Protein AF-0000000075216973 (afdb_homodimer)

InterPro domains:
  IPR021415 SAV0927-like [PF11256] (6-85)

Secondary structure (DSSP, 8-state):
---EEEEEEEEEEEEEEEEEE-SS-EEEEEEEE-STTTT-EEEEETTTTEEEEE-HHHHHSTTHHHHHHT--HHHHHHHHHHHHHHH-/---EEEEEEEEEEEEEEEEEE-SS-EEEEEEEE-STTTT-EEEEETTTTEEEEE-HHHHHSTTHHHHHHT--HHHHHHHHHHHHHHH-

Sequence (176 aa):
MERFFLYDDTVDTKTRFVSFVGKNERFDLAIVQTNRFYGKVLVLDLQSNRYAIIGPDDLQESGYIEHVYNLNEEDANELRSFLHEIVGMERFFLYDDTVDTKTRFVSFVGKNERFDLAIVQTNRFYGKVLVLDLQSNRYAIIGPDDLQESGYIEHVYNLNEEDANELRSFLHEIVG

Foldseek 3Di:
DDDDDPDDDDDDWDWDWDWDDDPPDIFTWIWIDDPPVPLWIWIAGPVQRFIDTDAPVQLVDPCNQCPRRVHDPRVSVVVSVVVVVPRD/DDDDDPDDDDDDWDWDFDWDDDPPDIFTWIWIDDPPVPLWIWIAGPVQRFIDTDAPVQLVDPCNQCPRRVHDPRVSVVVSVVVVVPRD

Radius of gyration: 16.46 Å; Cα contacts (8 Å, |Δi|>4): 346; chains: 2; bounding box: 31×53×33 Å

Structure (mmCIF, N/CA/C/O backbone):
data_AF-0000000075216973-model_v1
#
loop_
_entity.id
_entity.type
_entity.pdbx_description
1 polymer 'DUF3055 domain-containing protein'
#
loop_
_atom_site.group_PDB
_atom_site.id
_atom_site.type_symbol
_atom_site.label_atom_id
_atom_site.label_alt_id
_atom_site.label_comp_id
_atom_site.label_asym_id
_atom_site.label_entity_id
_atom_site.label_seq_id
_atom_site.pdbx_PDB_ins_code
_atom_site.Cartn_x
_atom_site.Cartn_y
_atom_site.Cartn_z
_atom_site.occupancy
_atom_site.B_iso_or_equiv
_atom_site.auth_seq_id
_atom_site.auth_comp_id
_atom_site.auth_asym_id
_atom_site.auth_atom_id
_atom_site.pdbx_PDB_model_num
ATOM 1 N N . MET A 1 1 ? -4.473 25.469 5.047 1 62.97 1 MET A N 1
ATOM 2 C CA . MET A 1 1 ? -4.266 25.953 3.682 1 62.97 1 MET A CA 1
ATOM 3 C C . MET A 1 1 ? -5.281 25.328 2.727 1 62.97 1 MET A C 1
ATOM 5 O O . MET A 1 1 ? -5.746 24.219 2.953 1 62.97 1 MET A O 1
ATOM 9 N N . GLU A 1 2 ? -5.844 26.125 1.782 1 80.38 2 GLU A N 1
ATOM 10 C CA . GLU A 1 2 ? -6.805 25.641 0.794 1 80.38 2 GLU A CA 1
ATOM 11 C C . GLU A 1 2 ? -6.141 24.703 -0.216 1 80.38 2 GLU A C 1
ATOM 13 O O . GLU A 1 2 ? -5.066 25.016 -0.737 1 80.38 2 GLU A O 1
ATOM 18 N N . ARG A 1 3 ? -6.543 23.328 -0.258 1 89.06 3 ARG A N 1
ATOM 19 C CA . ARG A 1 3 ? -5.992 22.375 -1.211 1 89.06 3 ARG A CA 1
ATOM 20 C C . ARG A 1 3 ? -6.891 22.234 -2.436 1 89.06 3 ARG A C 1
ATOM 22 O O . ARG A 1 3 ? -8.117 22.297 -2.322 1 89.06 3 ARG A O 1
ATOM 29 N N . PHE A 1 4 ? -6.211 22.172 -3.582 1 94.81 4 PHE A N 1
ATOM 30 C CA . PHE A 1 4 ? -6.938 21.922 -4.82 1 94.81 4 PHE A CA 1
ATOM 31 C C . PHE A 1 4 ? -7.016 20.438 -5.125 1 94.81 4 PHE A C 1
ATOM 33 O O . PHE A 1 4 ? -6.023 19.828 -5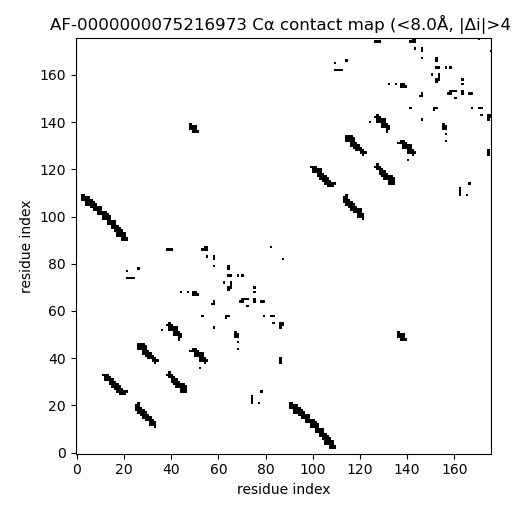.523 1 94.81 4 PHE A O 1
ATOM 40 N N . PHE A 1 5 ? -8.242 19.922 -5.039 1 97.44 5 PHE A N 1
ATOM 41 C CA . PHE A 1 5 ? -8.461 18.5 -5.262 1 97.44 5 PHE A CA 1
ATOM 42 C C . PHE A 1 5 ? -8.852 18.234 -6.711 1 97.44 5 PHE A C 1
ATOM 44 O O . PHE A 1 5 ? -9.672 18.953 -7.281 1 97.44 5 PHE A O 1
ATOM 51 N N . LEU A 1 6 ? -8.117 17.281 -7.227 1 97.44 6 LEU A N 1
ATOM 52 C CA . LEU A 1 6 ? -8.523 16.812 -8.555 1 97.44 6 LEU A CA 1
ATOM 53 C C . LEU A 1 6 ? -9.688 15.836 -8.453 1 97.44 6 LEU A C 1
ATOM 55 O O . LEU A 1 6 ? -10.633 15.898 -9.242 1 97.44 6 LEU A O 1
ATOM 59 N N . TYR A 1 7 ? -9.656 14.859 -7.586 1 97.94 7 TYR A N 1
ATOM 60 C CA . TYR A 1 7 ? -10.758 13.992 -7.176 1 97.94 7 TYR A CA 1
ATOM 61 C C . TYR A 1 7 ? -10.633 13.609 -5.707 1 97.94 7 TYR A C 1
ATOM 63 O O . TYR A 1 7 ? -9.555 13.703 -5.121 1 97.94 7 TYR A O 1
ATOM 71 N N . ASP A 1 8 ? -11.758 13.328 -5.168 1 97.94 8 ASP A N 1
ATOM 72 C CA . ASP A 1 8 ? -11.883 12.945 -3.764 1 97.94 8 ASP A CA 1
ATOM 73 C C . ASP A 1 8 ? -13.109 12.062 -3.535 1 97.94 8 ASP A C 1
ATOM 75 O O . ASP A 1 8 ? -14.211 12.57 -3.305 1 97.94 8 ASP A O 1
ATOM 79 N N . ASP A 1 9 ? -12.828 10.703 -3.578 1 97.44 9 ASP A N 1
ATOM 80 C CA . ASP A 1 9 ? -13.938 9.758 -3.471 1 97.44 9 ASP A CA 1
ATOM 81 C C . ASP A 1 9 ? -13.664 8.727 -2.379 1 97.44 9 ASP A C 1
ATOM 83 O O . ASP A 1 9 ? -12.555 8.195 -2.273 1 97.44 9 ASP A O 1
ATOM 87 N N . THR A 1 10 ? -14.609 8.594 -1.549 1 97.62 10 THR A N 1
ATOM 88 C CA . THR A 1 10 ? -14.555 7.496 -0.591 1 97.62 10 THR A CA 1
ATOM 89 C C . THR A 1 10 ? -15.531 6.391 -0.98 1 97.62 10 THR A C 1
ATOM 91 O O . THR A 1 10 ? -16.703 6.656 -1.238 1 97.62 10 THR A O 1
ATOM 94 N N . VAL A 1 11 ? -15.031 5.176 -1.016 1 97.19 11 VAL A N 1
ATOM 95 C CA . VAL A 1 11 ? -15.867 4.059 -1.45 1 97.19 11 VAL A CA 1
ATOM 96 C C . VAL A 1 11 ? -15.75 2.91 -0.452 1 97.19 11 VAL A C 1
ATOM 98 O O . VAL A 1 11 ? -14.742 2.785 0.246 1 97.19 11 VAL A O 1
ATOM 101 N N . ASP A 1 12 ? -16.828 2.086 -0.41 1 96.94 12 ASP A N 1
ATOM 102 C CA . ASP A 1 12 ? -16.781 0.845 0.357 1 96.94 12 ASP A CA 1
ATOM 103 C C . ASP A 1 12 ? -15.898 -0.195 -0.342 1 96.94 12 ASP A C 1
ATOM 105 O O . ASP A 1 12 ? -16.047 -0.429 -1.543 1 96.94 12 ASP A O 1
ATOM 109 N N . THR A 1 13 ? -14.961 -0.669 0.408 1 97.75 13 THR A N 1
ATOM 110 C CA . THR A 1 13 ? -14.094 -1.727 -0.104 1 97.75 13 THR A CA 1
ATOM 111 C C . THR A 1 13 ? -14.039 -2.9 0.87 1 97.75 13 THR A C 1
ATOM 113 O O . THR A 1 13 ? -14.625 -2.842 1.953 1 97.75 13 THR A O 1
ATOM 116 N N . LYS A 1 14 ? -13.539 -3.977 0.357 1 97.12 14 LYS A N 1
ATOM 117 C CA . LYS A 1 14 ? -13.188 -5.117 1.201 1 97.12 14 LYS A CA 1
ATOM 118 C C . LYS A 1 14 ? -11.68 -5.324 1.245 1 97.12 14 LYS A C 1
ATOM 120 O O . LYS A 1 14 ? -11 -5.219 0.219 1 97.12 14 LYS A O 1
ATOM 125 N N . THR A 1 15 ? -11.203 -5.5 2.436 1 98.31 15 THR A N 1
ATOM 126 C CA . THR A 1 15 ? -9.789 -5.797 2.594 1 98.31 15 THR A CA 1
ATOM 127 C C . THR A 1 15 ? -9.594 -7.164 3.244 1 98.31 15 THR A C 1
ATOM 129 O O . THR A 1 15 ? -10.164 -7.441 4.297 1 98.31 15 THR A O 1
ATOM 132 N N . ARG A 1 16 ? -8.875 -7.984 2.549 1 98.44 16 ARG A N 1
ATOM 133 C CA . ARG A 1 16 ? -8.453 -9.273 3.09 1 98.44 16 ARG A CA 1
ATOM 134 C C . ARG A 1 16 ? -7.086 -9.172 3.752 1 98.44 16 ARG A C 1
ATOM 136 O O . ARG A 1 16 ? -6.117 -8.727 3.125 1 98.44 16 ARG A O 1
ATOM 143 N N . PHE A 1 17 ? -7.023 -9.414 5.02 1 98.31 17 PHE A N 1
ATOM 144 C CA . PHE A 1 17 ? -5.773 -9.594 5.746 1 98.31 17 PHE A CA 1
ATOM 145 C C . PHE A 1 17 ? -5.422 -11.07 5.871 1 98.31 17 PHE A C 1
ATOM 147 O O . PHE A 1 17 ? -6.188 -11.852 6.449 1 98.31 17 PHE A O 1
ATOM 154 N N . VAL A 1 18 ? -4.266 -11.383 5.305 1 98.31 18 VAL A N 1
ATOM 155 C CA . VAL A 1 18 ? -3.941 -12.805 5.266 1 98.31 18 VAL A CA 1
ATOM 156 C C . VAL A 1 18 ? -2.449 -13 5.516 1 98.31 18 VAL A C 1
ATOM 158 O O . VAL A 1 18 ? -1.626 -12.195 5.074 1 98.31 18 VAL A O 1
ATOM 161 N N . SER A 1 19 ? -2.211 -13.992 6.27 1 98.31 19 SER A N 1
ATOM 162 C CA . SER A 1 19 ? -0.839 -14.406 6.551 1 98.31 19 SER A CA 1
ATOM 163 C C . SER A 1 19 ? -0.644 -15.898 6.293 1 98.31 19 SER A C 1
ATOM 165 O O . SER A 1 19 ? -1.473 -16.719 6.695 1 98.31 19 SER A O 1
ATOM 167 N N . PHE A 1 20 ? 0.448 -16.188 5.59 1 98.06 20 PHE A N 1
ATOM 168 C CA . PHE A 1 20 ? 0.747 -17.594 5.375 1 98.06 20 PHE A CA 1
ATOM 169 C C . PHE A 1 20 ? 2.252 -17.828 5.324 1 98.06 20 PHE A C 1
ATOM 171 O O . PHE A 1 20 ? 3.025 -16.891 5.117 1 98.06 20 PHE A O 1
ATOM 178 N N . VAL A 1 21 ? 2.609 -19.062 5.539 1 95.5 21 VAL A N 1
ATOM 179 C CA . VAL A 1 21 ? 4.02 -19.438 5.551 1 95.5 21 VAL A CA 1
ATOM 180 C C . VAL A 1 21 ? 4.391 -20.094 4.223 1 95.5 21 VAL A C 1
ATOM 182 O O . VAL A 1 21 ? 3.77 -21.078 3.814 1 95.5 21 VAL A O 1
ATOM 185 N N . GLY A 1 22 ? 5.344 -19.469 3.594 1 90.56 22 GLY A N 1
ATOM 186 C CA . GLY A 1 22 ? 5.949 -20.125 2.441 1 90.56 22 GLY A CA 1
ATOM 187 C C . GLY A 1 22 ? 7.113 -21.031 2.803 1 90.56 22 GLY A C 1
ATOM 188 O O . GLY A 1 22 ? 7.328 -21.328 3.98 1 90.56 22 GLY A O 1
ATOM 189 N N . LYS A 1 23 ? 7.816 -21.453 1.854 1 89.88 23 LYS A N 1
ATOM 190 C CA . LYS A 1 23 ? 8.945 -22.344 2.08 1 89.88 23 L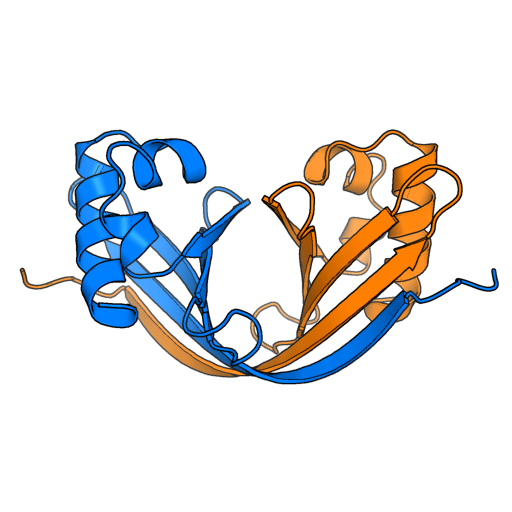YS A CA 1
ATOM 191 C C . LYS A 1 23 ? 10.047 -21.656 2.873 1 89.88 23 LYS A C 1
ATOM 193 O O . LYS A 1 23 ? 10.609 -22.234 3.809 1 89.88 23 LYS A O 1
ATOM 198 N N . ASN A 1 24 ? 10.195 -20.344 2.529 1 91.56 24 ASN A N 1
ATOM 199 C CA . ASN A 1 24 ? 11.344 -19.656 3.107 1 91.56 24 ASN A CA 1
ATOM 200 C C . ASN A 1 24 ? 10.906 -18.484 3.973 1 91.56 24 ASN A C 1
ATOM 202 O O . ASN A 1 24 ? 11.672 -18.016 4.82 1 91.56 24 ASN A O 1
ATOM 206 N N . GLU A 1 25 ? 9.734 -17.906 3.646 1 91.06 25 GLU A N 1
ATOM 207 C CA . GLU A 1 25 ? 9.359 -16.719 4.395 1 91.06 25 GLU A CA 1
ATOM 208 C C . GLU A 1 25 ? 7.859 -16.672 4.656 1 91.06 25 GLU A C 1
ATOM 210 O O . GLU A 1 25 ? 7.102 -17.453 4.078 1 91.06 25 GLU A O 1
ATOM 215 N N . ARG A 1 26 ? 7.613 -15.859 5.645 1 95.25 26 ARG A N 1
ATOM 216 C CA . ARG A 1 26 ? 6.223 -15.562 5.969 1 95.25 26 ARG A CA 1
ATOM 217 C C . ARG A 1 26 ? 5.707 -14.391 5.141 1 95.25 26 ARG A C 1
ATOM 219 O O . ARG A 1 26 ? 6.414 -13.398 4.953 1 95.25 26 ARG A O 1
ATOM 226 N N . PHE A 1 27 ? 4.48 -14.523 4.582 1 97.56 27 PHE A N 1
ATOM 227 C CA . PHE A 1 27 ? 3.809 -13.445 3.867 1 97.56 27 PHE A CA 1
ATOM 228 C C . PHE A 1 27 ? 2.684 -12.852 4.711 1 97.56 27 PHE A C 1
ATOM 230 O O . PHE A 1 27 ? 1.828 -13.586 5.211 1 97.56 27 PHE A O 1
ATOM 237 N N . ASP A 1 28 ? 2.715 -11.562 4.957 1 98.19 28 ASP A N 1
ATOM 238 C CA . ASP A 1 28 ? 1.63 -10.781 5.543 1 98.19 28 ASP A CA 1
ATOM 239 C C . ASP A 1 28 ? 1.094 -9.75 4.551 1 98.19 28 ASP A C 1
ATOM 241 O O . ASP A 1 28 ? 1.786 -8.789 4.207 1 98.19 28 ASP A O 1
ATOM 245 N N . LEU A 1 29 ? -0.141 -10.047 4.129 1 98.38 29 LEU A N 1
ATOM 246 C CA . LEU A 1 29 ? -0.655 -9.227 3.035 1 98.38 29 LEU A CA 1
ATOM 247 C C . LEU A 1 29 ? -1.948 -8.523 3.441 1 98.38 29 LEU A C 1
ATOM 249 O O . LEU A 1 29 ? -2.729 -9.062 4.23 1 98.38 29 LEU A O 1
ATOM 253 N N . ALA A 1 30 ? -2.127 -7.379 2.975 1 98.5 30 ALA A N 1
ATOM 254 C CA . ALA A 1 30 ? -3.438 -6.742 2.85 1 98.5 30 ALA A CA 1
ATOM 255 C C . ALA A 1 30 ? -3.854 -6.629 1.386 1 98.5 30 ALA A C 1
ATOM 257 O O . ALA A 1 30 ? -3.109 -6.094 0.562 1 98.5 30 ALA A O 1
ATOM 258 N N . ILE A 1 31 ? -4.977 -7.207 1.049 1 98.44 31 ILE A N 1
ATOM 259 C CA . ILE A 1 31 ? -5.488 -7.168 -0.316 1 98.44 31 ILE A CA 1
ATOM 260 C C . ILE A 1 31 ? -6.781 -6.355 -0.36 1 98.44 31 ILE A C 1
ATOM 262 O O . ILE A 1 31 ? -7.805 -6.777 0.182 1 98.44 31 ILE A O 1
ATOM 266 N N . VAL A 1 32 ? -6.684 -5.207 -0.993 1 98.06 32 VAL A N 1
ATOM 267 C CA . VAL A 1 32 ? -7.84 -4.324 -1.102 1 98.06 32 VAL A CA 1
ATOM 268 C C . VAL A 1 32 ? -8.562 -4.578 -2.424 1 98.06 32 VAL A C 1
ATOM 270 O O . VAL A 1 32 ? -7.969 -4.441 -3.496 1 98.06 32 VAL A O 1
ATOM 273 N N . GLN A 1 33 ? -9.789 -4.984 -2.303 1 95.44 33 GLN A N 1
ATOM 274 C CA . GLN A 1 33 ? -10.648 -5.23 -3.455 1 95.44 33 GLN A CA 1
ATOM 275 C C . GLN A 1 33 ? -11.578 -4.047 -3.711 1 95.44 33 GLN A C 1
ATOM 277 O O . GLN A 1 33 ? -12.344 -3.652 -2.83 1 95.44 33 GLN A O 1
ATOM 282 N N . THR A 1 34 ? -11.438 -3.475 -4.816 1 92.25 34 THR A N 1
ATOM 283 C CA . THR A 1 34 ? -12.258 -2.342 -5.223 1 92.25 34 THR A CA 1
ATOM 284 C C . THR A 1 34 ? -12.539 -2.383 -6.723 1 92.25 34 THR A C 1
ATOM 286 O O . THR A 1 34 ? -11.828 -3.057 -7.473 1 92.25 34 THR A O 1
ATOM 289 N N . ASN A 1 35 ? -13.562 -1.661 -7.145 1 90.25 35 ASN A N 1
ATOM 290 C CA . ASN A 1 35 ? -13.891 -1.587 -8.562 1 90.25 35 ASN A CA 1
ATOM 291 C C . ASN A 1 35 ? -13.133 -0.46 -9.258 1 90.25 35 ASN A C 1
ATOM 293 O O . ASN A 1 35 ? -13.266 -0.265 -10.461 1 90.25 35 ASN A O 1
ATOM 297 N N . ARG A 1 36 ? -12.25 0.123 -8.641 1 91.69 36 ARG A N 1
ATOM 298 C CA . ARG A 1 36 ? -11.57 1.295 -9.18 1 91.69 36 ARG A CA 1
ATOM 299 C C . ARG A 1 36 ? -10.492 0.891 -10.188 1 91.69 36 ARG A C 1
ATOM 301 O O . ARG A 1 36 ? -10.141 1.669 -11.07 1 91.69 36 ARG A O 1
ATOM 308 N N . PHE A 1 37 ? -9.945 -0.244 -10.008 1 93.25 37 PHE A N 1
ATOM 309 C CA . PHE A 1 37 ? -8.797 -0.622 -10.82 1 93.25 37 PHE A CA 1
ATOM 310 C C . PHE A 1 37 ? -9.18 -1.693 -11.828 1 93.25 37 PHE A C 1
ATOM 312 O O . PHE A 1 37 ? -8.359 -2.547 -12.18 1 93.25 37 PHE A O 1
ATOM 319 N N . TYR A 1 38 ? -10.43 -1.739 -12.172 1 91 38 TYR A N 1
ATOM 320 C CA . TYR A 1 38 ? -10.922 -2.527 -13.297 1 91 38 TYR A CA 1
ATOM 321 C C . TYR A 1 38 ? -10.523 -3.99 -13.156 1 91 38 TYR A C 1
ATOM 323 O O . TYR A 1 38 ? -9.961 -4.578 -14.078 1 91 38 TYR A O 1
ATOM 331 N N . GLY A 1 39 ? -10.781 -4.527 -12 1 89.62 39 GLY A N 1
ATOM 332 C CA . GLY A 1 39 ? -10.57 -5.949 -11.773 1 89.62 39 GLY A CA 1
ATOM 333 C C . GLY A 1 39 ? -9.242 -6.254 -11.117 1 89.62 39 GLY A C 1
ATOM 334 O O . GLY A 1 39 ? -8.977 -7.398 -10.742 1 89.62 39 GLY A O 1
ATOM 335 N N . LYS A 1 40 ? -8.414 -5.23 -11.047 1 96.19 40 LYS A N 1
ATOM 336 C CA . LYS A 1 40 ? -7.156 -5.422 -10.328 1 96.19 40 LYS A CA 1
ATOM 337 C C . LYS A 1 40 ? -7.332 -5.168 -8.836 1 96.19 40 LYS A C 1
ATOM 339 O O . LYS A 1 40 ? -8.297 -4.527 -8.422 1 96.19 40 LYS A O 1
ATOM 344 N N . VAL A 1 41 ? -6.453 -5.707 -8.023 1 97.44 41 VAL A N 1
ATOM 345 C CA . VAL A 1 41 ? -6.504 -5.527 -6.578 1 97.44 41 VAL A CA 1
ATOM 346 C C . VAL A 1 41 ? -5.227 -4.844 -6.098 1 97.44 41 VAL A C 1
ATOM 348 O O . VAL A 1 41 ? -4.188 -4.914 -6.758 1 97.44 41 VAL A O 1
ATOM 351 N N . LEU A 1 42 ? -5.387 -4.047 -5.035 1 97.75 42 LEU A N 1
ATOM 352 C CA . LEU A 1 42 ? -4.211 -3.545 -4.328 1 97.75 42 LEU A CA 1
ATOM 353 C C . LEU A 1 42 ? -3.643 -4.613 -3.398 1 97.75 42 LEU A C 1
ATOM 355 O O . LEU A 1 42 ? -4.34 -5.094 -2.5 1 97.75 42 LEU A O 1
ATOM 359 N N . VAL A 1 43 ? -2.4 -4.984 -3.6 1 98.12 43 VAL A N 1
ATOM 360 C CA . VAL A 1 43 ? -1.758 -6.008 -2.783 1 98.12 43 VAL A CA 1
ATOM 361 C C . VAL A 1 43 ? -0.594 -5.398 -2.006 1 98.12 43 VAL A C 1
ATOM 363 O O . VAL A 1 43 ? 0.425 -5.027 -2.594 1 98.12 43 VAL A O 1
ATOM 366 N N . LEU A 1 44 ? -0.735 -5.285 -0.713 1 98.19 44 LEU A N 1
ATOM 367 C CA . LEU A 1 44 ? 0.269 -4.727 0.185 1 98.19 44 LEU A CA 1
ATOM 368 C C . LEU A 1 44 ? 1 -5.832 0.941 1 98.19 44 LEU A C 1
ATOM 370 O O . LEU A 1 44 ? 0.368 -6.738 1.484 1 98.19 44 LEU A O 1
ATOM 374 N N . ASP A 1 45 ? 2.275 -5.797 0.892 1 97.62 45 ASP A N 1
ATOM 375 C CA . ASP A 1 45 ? 3.076 -6.637 1.777 1 97.62 45 ASP A CA 1
ATOM 376 C C . ASP A 1 45 ? 3.346 -5.934 3.105 1 97.62 45 ASP A C 1
ATOM 378 O O . ASP A 1 45 ? 4.152 -5 3.168 1 97.62 45 ASP A O 1
ATOM 382 N N . LEU A 1 46 ? 2.77 -6.383 4.16 1 96.19 46 LEU A N 1
ATOM 383 C CA . LEU A 1 46 ? 2.805 -5.707 5.453 1 96.19 46 LEU A CA 1
ATOM 384 C C . LEU A 1 46 ? 4.156 -5.898 6.133 1 96.19 46 LEU A C 1
ATOM 386 O O . LEU A 1 46 ? 4.484 -5.191 7.086 1 96.19 46 LEU A O 1
ATOM 390 N N . GLN A 1 47 ? 4.938 -6.797 5.547 1 92.25 47 GLN A N 1
ATOM 391 C CA . GLN A 1 47 ? 6.273 -7.023 6.086 1 92.25 47 GLN A CA 1
ATOM 392 C C . GLN A 1 47 ? 7.293 -6.094 5.434 1 92.25 47 GLN A C 1
ATOM 394 O O . GLN A 1 47 ? 8.203 -5.598 6.098 1 92.25 47 GLN A O 1
ATOM 399 N N . SER A 1 48 ? 7.281 -5.875 4.184 1 89.12 48 SER A N 1
ATOM 400 C CA . SER A 1 48 ? 8.305 -5.133 3.461 1 89.12 48 SER A CA 1
ATOM 401 C C . SER A 1 48 ? 7.812 -3.742 3.074 1 89.12 48 SER A C 1
ATOM 403 O O . SER A 1 48 ? 8.547 -2.963 2.465 1 89.12 48 SER A O 1
ATOM 405 N N . ASN A 1 49 ? 6.555 -3.305 3.402 1 90.19 49 ASN A N 1
ATOM 406 C CA . ASN A 1 49 ? 5.965 -2.008 3.086 1 90.19 49 ASN A CA 1
ATOM 407 C C . ASN A 1 49 ? 5.91 -1.771 1.58 1 90.19 49 ASN A C 1
ATOM 409 O O . ASN A 1 49 ? 6.191 -0.667 1.11 1 90.19 49 ASN A O 1
ATOM 413 N N . ARG A 1 50 ? 5.902 -2.715 0.804 1 93.94 50 ARG A N 1
ATOM 414 C CA . ARG A 1 50 ? 5.707 -2.625 -0.64 1 93.94 50 ARG A CA 1
ATOM 415 C C . ARG A 1 50 ? 4.27 -2.957 -1.023 1 93.94 50 ARG A C 1
ATOM 417 O O . ARG A 1 50 ? 3.605 -3.736 -0.339 1 93.94 50 ARG A O 1
ATOM 424 N N . TYR A 1 51 ? 3.871 -2.348 -2.148 1 97.31 51 TYR A N 1
ATOM 425 C CA . TYR A 1 51 ? 2.559 -2.709 -2.678 1 97.31 51 TYR A CA 1
ATOM 426 C C . TYR A 1 51 ? 2.535 -2.6 -4.195 1 97.31 51 TYR A C 1
ATOM 428 O O . TYR A 1 51 ? 3.42 -1.984 -4.797 1 97.31 51 TYR A O 1
ATOM 436 N N . ALA A 1 52 ? 1.49 -3.264 -4.773 1 96.56 52 ALA A N 1
ATOM 437 C CA . ALA A 1 52 ? 1.23 -3.16 -6.207 1 96.56 52 ALA A CA 1
ATOM 438 C C . ALA A 1 52 ? -0.252 -3.352 -6.512 1 96.56 52 ALA A C 1
ATOM 440 O O . ALA A 1 52 ? -1.004 -3.855 -5.676 1 96.56 52 ALA A O 1
ATOM 441 N N . ILE A 1 53 ? -0.629 -2.777 -7.59 1 96.88 53 ILE A N 1
ATOM 442 C CA . ILE A 1 53 ? -1.935 -3.076 -8.164 1 96.88 53 ILE A CA 1
ATOM 443 C C . ILE A 1 53 ? -1.812 -4.242 -9.148 1 96.88 53 ILE A C 1
ATOM 445 O O . ILE A 1 53 ? -1.137 -4.133 -10.172 1 96.88 53 ILE A O 1
ATOM 449 N N . ILE A 1 54 ? -2.457 -5.332 -8.844 1 97 54 ILE A N 1
ATOM 450 C CA . ILE A 1 54 ? -2.135 -6.578 -9.531 1 97 54 ILE A CA 1
ATOM 451 C C . ILE A 1 54 ? -3.402 -7.176 -10.133 1 97 54 ILE A C 1
ATOM 453 O O . ILE A 1 54 ? -4.43 -7.277 -9.461 1 97 54 ILE A O 1
ATOM 457 N N . GLY A 1 55 ? -3.361 -7.398 -11.344 1 96.5 55 GLY A N 1
ATOM 458 C CA . GLY A 1 55 ? -4.34 -8.211 -12.055 1 96.5 55 GLY A CA 1
ATOM 459 C C . GLY A 1 55 ? -3.736 -9.445 -12.688 1 96.5 55 GLY A C 1
ATOM 460 O O . GLY A 1 55 ? -2.551 -9.727 -12.508 1 96.5 55 GLY A O 1
ATOM 461 N N . PRO A 1 56 ? -4.543 -10.227 -13.375 1 95.19 56 PRO A N 1
ATOM 462 C CA . PRO A 1 56 ? -4.062 -11.477 -13.977 1 95.19 56 PRO A CA 1
ATOM 463 C C . PRO A 1 56 ? -2.893 -11.258 -14.938 1 95.19 56 PRO A C 1
ATOM 465 O O . PRO A 1 56 ? -1.968 -12.07 -14.984 1 95.19 56 PRO A O 1
ATOM 468 N N . ASP A 1 57 ? -2.947 -10.18 -15.656 1 96.19 57 ASP A N 1
ATOM 469 C CA . ASP A 1 57 ? -1.89 -9.922 -16.625 1 96.19 57 ASP A CA 1
ATOM 470 C C . ASP A 1 57 ? -0.563 -9.625 -15.9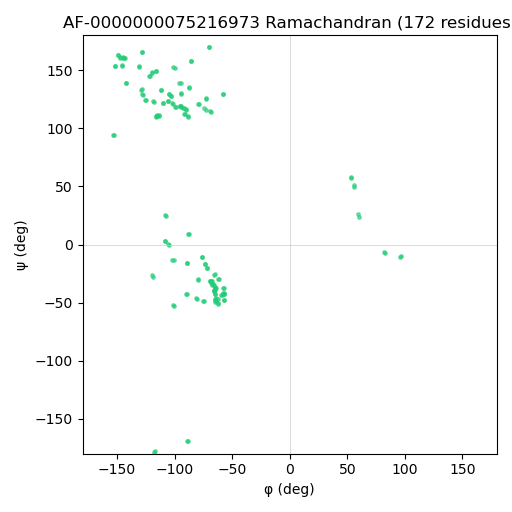38 1 96.19 57 ASP A C 1
ATOM 472 O O . ASP A 1 57 ? 0.503 -9.969 -16.453 1 96.19 57 ASP A O 1
ATOM 476 N N . ASP A 1 58 ? -0.581 -9.039 -14.797 1 96.69 58 ASP A N 1
ATOM 477 C CA . ASP A 1 58 ? 0.635 -8.734 -14.047 1 96.69 58 ASP A CA 1
ATOM 478 C C . ASP A 1 58 ? 1.291 -10.008 -13.516 1 96.69 58 ASP A C 1
ATOM 480 O O . ASP A 1 58 ? 2.516 -10.078 -13.406 1 96.69 58 ASP A O 1
ATOM 484 N N . LEU A 1 59 ? 0.472 -11 -13.219 1 96.38 59 LEU A N 1
ATOM 485 C CA . LEU A 1 59 ? 0.991 -12.258 -12.695 1 96.38 59 LEU A CA 1
ATOM 486 C C . LEU A 1 59 ? 1.718 -13.047 -13.781 1 96.38 59 LEU A C 1
ATOM 488 O O . LEU A 1 59 ? 2.576 -13.875 -13.484 1 96.38 59 LEU A O 1
ATOM 492 N N . GLN A 1 60 ? 1.393 -12.703 -15.016 1 95.94 60 GLN A N 1
ATOM 493 C CA . GLN A 1 60 ? 1.995 -13.422 -16.125 1 95.94 60 GLN A CA 1
ATOM 494 C C . GLN A 1 60 ? 3.305 -12.766 -16.562 1 95.94 60 GLN A C 1
ATOM 496 O O . GLN A 1 60 ? 4.078 -13.359 -17.328 1 95.94 60 GLN A O 1
ATOM 501 N N . GLU A 1 61 ? 3.518 -11.602 -16.172 1 96.56 61 GLU A N 1
ATOM 502 C CA . GLU A 1 61 ? 4.73 -10.875 -16.531 1 96.56 61 GLU A CA 1
ATOM 503 C C . GLU A 1 61 ? 5.945 -11.406 -15.789 1 96.56 61 GLU A C 1
ATOM 505 O O . GLU A 1 61 ? 6.023 -11.305 -14.562 1 96.56 61 GLU A O 1
ATOM 510 N N . SER A 1 62 ? 6.82 -11.914 -16.516 1 96.06 62 SER A N 1
ATOM 511 C CA . SER A 1 62 ? 8.023 -12.484 -15.922 1 96.06 62 SER A CA 1
ATOM 512 C C . SER A 1 62 ? 8.773 -11.445 -15.086 1 96.06 62 SER A C 1
ATOM 514 O O . SER A 1 62 ? 8.984 -10.32 -15.539 1 96.06 62 SER A O 1
ATOM 516 N N . GLY A 1 63 ? 9.109 -11.82 -13.852 1 97.69 63 GLY A N 1
ATOM 517 C CA . GLY A 1 63 ? 9.953 -10.992 -13 1 97.69 63 GLY A CA 1
ATOM 518 C C . GLY A 1 63 ? 9.188 -9.898 -12.281 1 97.69 63 GLY A C 1
ATOM 519 O O . GLY A 1 63 ? 9.742 -9.203 -11.422 1 97.69 63 GLY A O 1
ATOM 520 N N . TYR A 1 64 ? 7.926 -9.727 -12.609 1 97.88 64 TYR A N 1
ATOM 521 C CA . TYR A 1 64 ? 7.168 -8.602 -12.078 1 97.88 64 TYR A CA 1
ATOM 522 C C . TYR A 1 64 ? 7.023 -8.703 -10.562 1 97.88 64 TYR A C 1
ATOM 524 O O . TYR A 1 64 ? 7.348 -7.758 -9.836 1 97.88 64 TYR A O 1
ATOM 532 N N . ILE A 1 65 ? 6.617 -9.852 -10.055 1 97.75 65 ILE A N 1
ATOM 533 C CA . ILE A 1 65 ? 6.41 -10.047 -8.625 1 97.75 65 ILE A CA 1
ATOM 534 C C . ILE A 1 65 ? 7.742 -9.938 -7.891 1 97.75 65 ILE A C 1
ATOM 536 O O . ILE A 1 65 ? 7.824 -9.32 -6.824 1 97.75 65 ILE A O 1
ATOM 540 N N . GLU A 1 66 ? 8.773 -10.508 -8.516 1 98.38 66 GLU A N 1
ATOM 541 C CA . GLU A 1 66 ? 10.109 -10.43 -7.934 1 98.38 66 GLU A CA 1
ATOM 542 C C . GLU A 1 66 ? 10.539 -8.977 -7.73 1 98.38 66 GLU A C 1
ATOM 544 O O . GLU A 1 66 ? 11.062 -8.617 -6.676 1 98.38 66 GLU A O 1
ATOM 549 N N . HIS A 1 67 ? 10.219 -8.25 -8.727 1 97.5 67 HIS A N 1
ATOM 550 C CA . HIS A 1 67 ? 10.688 -6.863 -8.734 1 97.5 67 HIS A CA 1
ATOM 551 C C . HIS A 1 67 ? 9.883 -6.012 -7.754 1 97.5 67 HIS A C 1
ATOM 553 O O . HIS A 1 67 ? 10.461 -5.34 -6.895 1 97.5 67 HIS A O 1
ATOM 559 N N . VAL A 1 68 ? 8.625 -6.102 -7.812 1 96.31 68 VAL A N 1
ATOM 560 C CA . VAL A 1 68 ? 7.773 -5.188 -7.059 1 96.31 68 VAL A CA 1
ATOM 561 C C . VAL A 1 68 ? 7.91 -5.469 -5.562 1 96.31 68 VAL A C 1
ATOM 563 O O . VAL A 1 68 ? 7.926 -4.543 -4.75 1 96.31 68 VAL A O 1
ATOM 566 N N . TYR A 1 69 ? 8.117 -6.703 -5.207 1 97 69 TYR A N 1
ATOM 567 C CA . TYR A 1 69 ? 8.148 -7.047 -3.791 1 9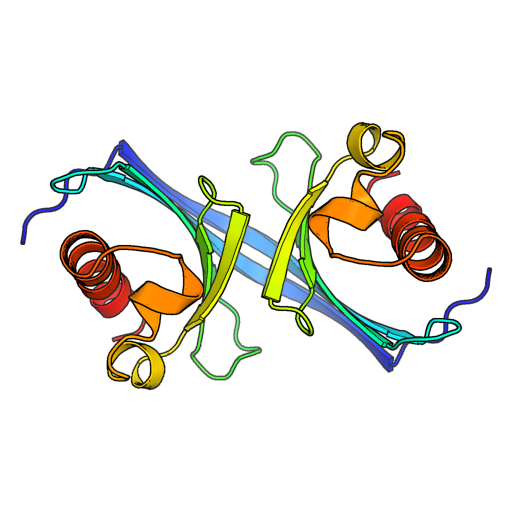7 69 TYR A CA 1
ATOM 568 C C . TYR A 1 69 ? 9.562 -7.379 -3.342 1 97 69 TYR A C 1
ATOM 570 O O . TYR A 1 69 ? 9.789 -7.738 -2.184 1 97 69 TYR A O 1
ATOM 578 N N . ASN A 1 70 ? 10.484 -7.238 -4.254 1 96.62 70 ASN A N 1
ATOM 579 C CA . ASN A 1 70 ? 11.883 -7.531 -3.965 1 96.62 70 ASN A CA 1
ATOM 580 C C . ASN A 1 70 ? 12.055 -8.93 -3.387 1 96.62 70 ASN A C 1
ATOM 582 O O . ASN A 1 70 ? 12.648 -9.102 -2.32 1 96.62 70 ASN A O 1
ATOM 586 N N . LEU A 1 71 ? 11.609 -9.898 -4.137 1 97.19 7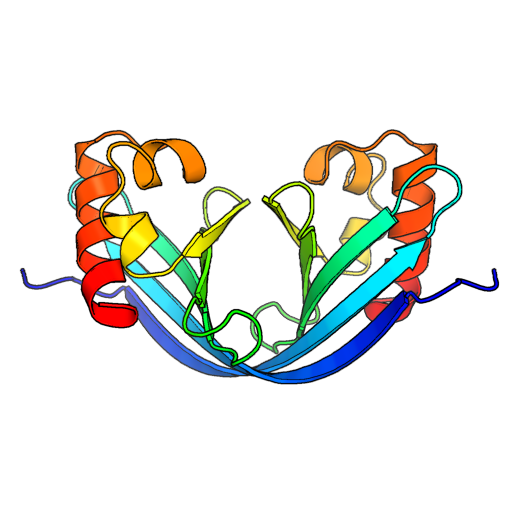1 LEU A N 1
ATOM 587 C CA . LEU A 1 71 ? 11.672 -11.305 -3.754 1 97.19 71 LEU A CA 1
ATOM 588 C C . LEU A 1 71 ? 12.562 -12.086 -4.715 1 97.19 71 LEU A C 1
ATOM 590 O O . LEU A 1 71 ? 12.711 -11.711 -5.879 1 97.19 71 LEU A O 1
ATOM 594 N N . ASN A 1 72 ? 13.164 -13.086 -4.148 1 97 72 ASN A N 1
ATOM 595 C CA . ASN A 1 72 ? 13.781 -14.023 -5.082 1 97 72 ASN A CA 1
ATOM 596 C C . ASN A 1 72 ? 12.742 -14.82 -5.852 1 97 72 ASN A C 1
ATOM 598 O O . ASN A 1 72 ? 11.547 -14.758 -5.543 1 97 72 ASN A O 1
ATOM 602 N N . GLU A 1 73 ? 13.156 -15.516 -6.828 1 96.69 73 GLU A N 1
ATOM 603 C CA . GLU A 1 73 ? 12.25 -16.219 -7.734 1 96.69 73 GLU A CA 1
ATOM 604 C C . GLU A 1 73 ? 11.383 -17.219 -6.98 1 96.69 73 GLU A C 1
ATOM 606 O O . GLU A 1 73 ? 10.18 -17.328 -7.227 1 96.69 73 GLU A O 1
ATOM 611 N N . GLU A 1 74 ? 12 -17.969 -6.055 1 96.62 74 GLU A N 1
ATOM 612 C CA . GLU A 1 74 ? 11.266 -18.984 -5.32 1 96.62 74 GLU A CA 1
ATOM 613 C C . GLU A 1 74 ? 10.141 -18.375 -4.488 1 96.62 74 GLU A C 1
ATOM 615 O O . GLU A 1 74 ? 9 -18.844 -4.551 1 96.62 74 GLU A O 1
ATOM 620 N N . ASP A 1 75 ? 10.445 -17.359 -3.691 1 96.56 75 ASP A N 1
ATOM 621 C CA . ASP A 1 75 ? 9.445 -16.703 -2.857 1 96.56 75 ASP A CA 1
ATOM 622 C C . ASP A 1 75 ? 8.398 -15.992 -3.711 1 96.56 75 ASP A C 1
ATOM 624 O O . ASP A 1 75 ? 7.215 -15.984 -3.375 1 96.56 75 ASP A O 1
ATOM 628 N N . ALA A 1 76 ? 8.859 -15.453 -4.84 1 97.19 76 ALA A N 1
ATOM 629 C CA . ALA A 1 76 ? 7.934 -14.773 -5.746 1 97.19 76 ALA A CA 1
ATOM 630 C C . ALA A 1 76 ? 6.93 -15.758 -6.34 1 97.19 76 ALA A C 1
ATOM 632 O O . ALA A 1 76 ? 5.754 -15.422 -6.516 1 97.19 76 ALA A O 1
ATOM 633 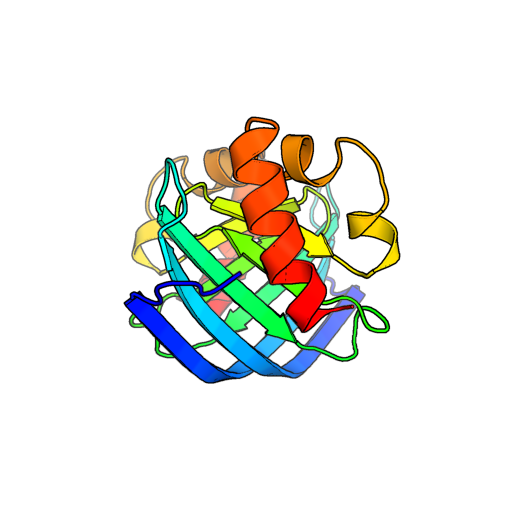N N . ASN A 1 77 ? 7.398 -16.938 -6.656 1 96.44 77 ASN A N 1
ATOM 634 C CA . ASN A 1 77 ? 6.508 -17.953 -7.207 1 96.44 77 ASN A CA 1
ATOM 635 C C . ASN A 1 77 ? 5.449 -18.375 -6.191 1 96.44 77 ASN A C 1
ATOM 637 O 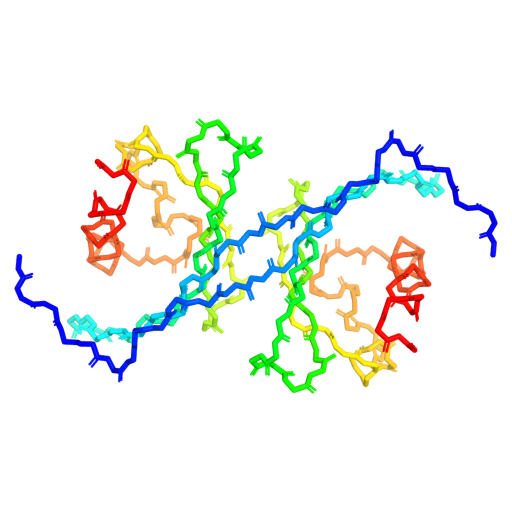O . ASN A 1 77 ? 4.305 -18.641 -6.559 1 96.44 77 ASN A O 1
ATOM 641 N N . GLU A 1 78 ? 5.902 -18.422 -4.949 1 96.12 78 GLU A N 1
ATOM 642 C CA . GLU A 1 78 ? 4.945 -18.75 -3.896 1 96.12 78 GLU A CA 1
ATOM 643 C C . GLU A 1 78 ? 3.861 -17.672 -3.789 1 96.12 78 GLU A C 1
ATOM 645 O O . GLU A 1 78 ? 2.672 -18 -3.721 1 96.12 78 GLU A O 1
ATOM 650 N N . LEU A 1 79 ? 4.312 -16.453 -3.793 1 96.88 79 LEU A N 1
ATOM 651 C CA . LEU A 1 79 ? 3.348 -15.359 -3.727 1 96.88 79 LEU A CA 1
ATOM 652 C C . LEU A 1 79 ? 2.473 -15.328 -4.977 1 96.88 79 LEU A C 1
ATOM 654 O O . LEU A 1 79 ? 1.255 -15.156 -4.883 1 96.88 79 LEU A O 1
ATOM 658 N N . ARG A 1 80 ? 3.068 -15.516 -6.102 1 96.94 80 ARG A N 1
ATOM 659 C CA . ARG A 1 80 ? 2.348 -15.531 -7.371 1 96.94 80 ARG A CA 1
ATOM 660 C C . ARG A 1 80 ? 1.247 -16.594 -7.363 1 96.94 80 ARG A C 1
ATOM 662 O O . ARG A 1 80 ? 0.121 -16.312 -7.785 1 96.94 80 ARG A O 1
ATOM 669 N N . SER A 1 81 ? 1.617 -17.734 -6.941 1 95.81 81 SER A N 1
ATOM 670 C CA . SER A 1 81 ? 0.652 -18.828 -6.879 1 95.81 81 SER A CA 1
ATOM 671 C C . SER A 1 81 ? -0.551 -18.453 -6.02 1 95.81 81 SER A C 1
ATOM 673 O O . SER A 1 81 ? -1.695 -18.703 -6.398 1 95.81 81 SER A O 1
ATOM 675 N N . PHE A 1 82 ? -0.293 -17.844 -4.949 1 97.38 82 PHE A N 1
ATOM 676 C CA . PHE A 1 82 ? -1.374 -17.422 -4.066 1 97.38 82 PHE A CA 1
ATOM 677 C C . PHE A 1 82 ? -2.238 -16.375 -4.746 1 97.38 82 PHE A C 1
ATOM 679 O O . PHE A 1 82 ? -3.469 -16.453 -4.715 1 97.38 82 PHE A O 1
ATOM 686 N N . LEU A 1 83 ? -1.565 -15.391 -5.32 1 97.25 83 LEU A N 1
ATOM 687 C CA . LEU A 1 83 ? -2.293 -14.281 -5.922 1 97.25 83 LEU A CA 1
ATOM 688 C C . LEU A 1 83 ? -3.117 -14.75 -7.113 1 97.25 83 LEU A C 1
ATOM 690 O O . LEU A 1 83 ? -4.16 -14.164 -7.422 1 97.25 83 LEU A O 1
ATOM 694 N N . HIS A 1 84 ? -2.691 -15.844 -7.742 1 96.06 84 HIS A N 1
ATOM 695 C CA . HIS A 1 84 ? -3.467 -16.422 -8.836 1 96.06 84 HIS A CA 1
ATOM 696 C C . HIS A 1 84 ? -4.844 -16.875 -8.352 1 96.06 84 HIS A C 1
ATOM 698 O O . HIS A 1 84 ? -5.812 -16.844 -9.117 1 96.06 84 HIS A O 1
ATOM 704 N N . GLU A 1 85 ? -4.879 -17.234 -7.125 1 95.12 85 GLU A N 1
ATOM 705 C CA . GLU A 1 85 ? -6.141 -17.688 -6.555 1 95.12 85 GLU A CA 1
ATOM 706 C C . GLU A 1 85 ? -7.098 -16.531 -6.32 1 95.12 85 GLU A C 1
ATOM 708 O O . GLU A 1 85 ? -8.297 -16.734 -6.133 1 95.12 85 GLU A O 1
ATOM 713 N N . ILE A 1 86 ? -6.609 -15.375 -6.316 1 94.88 86 ILE A N 1
ATOM 714 C CA . ILE A 1 86 ? -7.402 -14.195 -5.984 1 94.88 86 ILE A CA 1
ATOM 715 C C . ILE A 1 86 ? -7.812 -13.477 -7.27 1 94.88 86 ILE A C 1
ATOM 717 O O . ILE A 1 86 ? -8.984 -13.117 -7.438 1 94.88 86 ILE A O 1
ATOM 721 N N . VAL A 1 87 ? -6.891 -13.188 -8.07 1 93.12 87 VAL A N 1
ATOM 722 C CA . VAL A 1 87 ? -7.184 -12.383 -9.25 1 93.12 87 VAL A CA 1
ATOM 723 C C . VAL A 1 87 ? -7.305 -13.289 -10.477 1 93.12 87 VAL A C 1
ATOM 725 O O . VAL A 1 87 ? -7.625 -12.812 -11.57 1 93.12 87 VAL A O 1
ATOM 728 N N . GLY A 1 88 ? -6.859 -14.547 -10.336 1 76.69 88 GLY A N 1
ATOM 729 C CA . GLY A 1 88 ? -6.902 -15.438 -11.492 1 76.69 88 GLY A CA 1
ATOM 730 C C . GLY A 1 88 ? -8.289 -15.984 -11.773 1 76.69 88 GLY A C 1
ATOM 731 O O . GLY A 1 88 ? -9.188 -15.875 -10.938 1 76.69 88 GLY A O 1
ATOM 732 N N . MET B 1 1 ? -1.343 -26.328 -4.32 1 62.81 1 MET B N 1
ATOM 733 C CA . MET B 1 1 ? -0.568 -26.703 -3.141 1 62.81 1 MET B CA 1
ATOM 734 C C . MET B 1 1 ? -1.26 -26.234 -1.863 1 62.81 1 MET B C 1
ATOM 736 O O . MET B 1 1 ? -1.96 -25.219 -1.863 1 62.81 1 MET B O 1
ATOM 740 N N . GLU B 1 2 ? -1.295 -27.062 -0.812 1 80.06 2 GLU B N 1
ATOM 741 C CA . GLU B 1 2 ? -1.901 -26.734 0.473 1 80.06 2 GLU B CA 1
ATOM 742 C C . GLU B 1 2 ? -1.096 -25.656 1.202 1 80.06 2 GLU B C 1
ATOM 744 O O . GLU B 1 2 ? 0.13 -25.75 1.291 1 80.06 2 GLU B O 1
ATOM 749 N N . ARG B 1 3 ? -1.697 -24.359 1.422 1 89 3 ARG B N 1
ATOM 750 C CA . ARG B 1 3 ? -1.022 -23.297 2.143 1 89 3 ARG B CA 1
ATOM 751 C C . ARG B 1 3 ? -1.417 -23.281 3.615 1 89 3 ARG B C 1
ATOM 753 O O . ARG B 1 3 ? -2.566 -23.578 3.957 1 89 3 ARG B O 1
ATOM 760 N N . PHE B 1 4 ? -0.396 -23.047 4.43 1 94.81 4 PHE B N 1
ATOM 761 C CA . PHE B 1 4 ? -0.649 -22.906 5.859 1 94.81 4 PHE B CA 1
ATOM 762 C C . PHE B 1 4 ? -0.88 -21.438 6.223 1 94.81 4 PHE B C 1
ATOM 764 O O . PHE B 1 4 ? 0.062 -20.641 6.246 1 94.81 4 PHE B O 1
ATOM 771 N N . PHE B 1 5 ? -2.133 -21.172 6.605 1 97.38 5 PHE B N 1
ATOM 772 C CA . PHE B 1 5 ? -2.502 -19.797 6.941 1 97.38 5 PHE B CA 1
ATOM 773 C C . PHE B 1 5 ? -2.377 -19.547 8.438 1 97.38 5 PHE B C 1
ATOM 775 O O . PHE B 1 5 ? -2.803 -20.391 9.25 1 97.38 5 PHE B O 1
ATOM 782 N N . LEU B 1 6 ? -1.687 -18.453 8.68 1 97.38 6 LEU B N 1
ATOM 783 C CA . LEU B 1 6 ? -1.655 -18.031 10.07 1 97.38 6 LEU B CA 1
ATOM 784 C C . LEU B 1 6 ? -2.93 -17.266 10.438 1 97.38 6 LEU B C 1
ATOM 786 O O . LEU B 1 6 ? -3.488 -17.469 11.516 1 97.38 6 LEU B O 1
ATOM 790 N N . TYR B 1 7 ? -3.416 -16.328 9.656 1 97.88 7 TYR B N 1
ATOM 791 C CA . TYR B 1 7 ? -4.727 -15.695 9.711 1 97.88 7 TYR B CA 1
ATOM 792 C C . TYR B 1 7 ? -5.223 -15.352 8.312 1 97.88 7 TYR B C 1
ATOM 794 O O . TYR B 1 7 ? -4.43 -15.266 7.367 1 97.88 7 TYR B O 1
ATOM 802 N N . ASP B 1 8 ? -6.488 -15.289 8.227 1 97.94 8 ASP B N 1
ATOM 803 C CA . ASP B 1 8 ? -7.18 -14.992 6.98 1 97.94 8 ASP B CA 1
ATOM 804 C C . ASP B 1 8 ? -8.539 -14.352 7.25 1 97.94 8 ASP B C 1
ATOM 806 O O . ASP B 1 8 ? -9.539 -15.047 7.422 1 97.94 8 ASP B O 1
ATOM 810 N N . ASP B 1 9 ? -8.523 -12.961 7.234 1 97.38 9 ASP B N 1
ATOM 811 C CA . ASP B 1 9 ? -9.742 -12.227 7.574 1 97.38 9 ASP B CA 1
ATOM 812 C C . ASP B 1 9 ? -10.086 -11.211 6.492 1 97.38 9 ASP B C 1
ATOM 814 O O . ASP B 1 9 ? -9.211 -10.492 6.004 1 97.38 9 ASP B O 1
ATOM 818 N N . THR B 1 10 ? -11.281 -11.289 6.066 1 97.56 10 THR B N 1
ATOM 819 C CA . THR B 1 10 ? -11.781 -10.242 5.188 1 97.56 10 THR B CA 1
ATOM 820 C C . THR B 1 10 ? -12.734 -9.312 5.938 1 97.56 10 THR B C 1
ATOM 822 O O . THR B 1 10 ? -13.664 -9.781 6.598 1 97.56 10 THR B O 1
ATOM 825 N N . VAL B 1 11 ? -12.484 -8.023 5.828 1 97.06 11 VAL B N 1
ATOM 826 C CA . VAL B 1 11 ? -13.289 -7.055 6.57 1 97.06 11 VAL B CA 1
ATOM 827 C C . VAL B 1 11 ? -13.758 -5.941 5.633 1 97.06 11 VAL B C 1
ATOM 829 O O . VAL B 1 11 ? -13.102 -5.66 4.625 1 97.06 11 VAL B O 1
ATOM 832 N N . ASP B 1 12 ? -14.914 -5.336 6 1 96.88 12 ASP B N 1
ATOM 833 C CA . ASP B 1 12 ? -15.367 -4.133 5.305 1 96.88 12 ASP B CA 1
ATOM 834 C C . ASP B 1 12 ? -14.508 -2.928 5.68 1 96.88 12 ASP B C 1
ATOM 836 O O . ASP B 1 12 ? -14.258 -2.68 6.863 1 96.88 12 ASP B O 1
ATOM 840 N N . THR B 1 13 ? -14.008 -2.32 4.656 1 97.75 13 THR B N 1
ATOM 841 C CA . THR B 1 13 ? -13.227 -1.104 4.859 1 97.75 13 THR B CA 1
ATOM 842 C C . THR B 1 13 ? -13.742 0.025 3.973 1 97.75 13 THR B C 1
ATOM 844 O O . THR B 1 13 ? -14.656 -0.175 3.172 1 97.75 13 THR B O 1
ATOM 847 N N . LYS B 1 14 ? -13.297 1.188 4.312 1 97.06 14 LYS B N 1
ATOM 848 C CA . LYS B 1 14 ? -13.484 2.344 3.439 1 97.06 14 LYS B CA 1
ATOM 849 C C . LYS B 1 14 ? -12.156 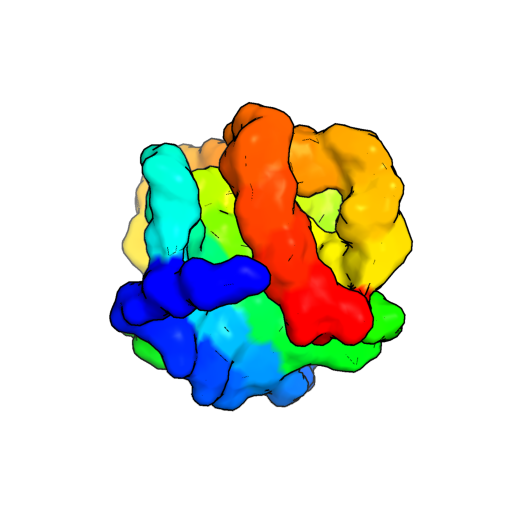2.82 2.859 1 97.06 14 LYS B C 1
ATOM 851 O O . LYS B 1 14 ? -11.148 2.883 3.568 1 97.06 14 LYS B O 1
ATOM 856 N N . THR B 1 15 ? -12.188 3.035 1.58 1 98.31 15 THR B N 1
ATOM 857 C CA . THR B 1 15 ? -11 3.582 0.93 1 98.31 15 THR B CA 1
ATOM 858 C C . THR B 1 15 ? -11.305 4.938 0.299 1 98.31 15 THR B C 1
ATOM 860 O O . THR B 1 15 ? -12.258 5.07 -0.467 1 98.31 15 THR B O 1
ATOM 863 N N . ARG B 1 16 ? -10.539 5.91 0.729 1 98.44 16 ARG B N 1
ATOM 864 C CA . ARG B 1 16 ? -10.586 7.234 0.116 1 98.44 16 ARG B CA 1
ATOM 865 C C . ARG B 1 16 ? -9.555 7.355 -1.002 1 98.44 16 ARG B C 1
ATOM 867 O O . ARG B 1 16 ? -8.367 7.117 -0.785 1 98.44 16 ARG B O 1
ATOM 874 N N . PHE B 1 17 ? -10.016 7.562 -2.203 1 98.38 17 PHE B N 1
ATOM 875 C CA . PHE B 1 17 ? -9.172 7.941 -3.33 1 98.38 17 PHE B CA 1
ATOM 876 C C . PHE B 1 17 ? -9.164 9.453 -3.521 1 98.38 17 PHE B C 1
ATOM 878 O O . PHE B 1 17 ? -10.219 10.062 -3.752 1 98.38 17 PHE B O 1
ATOM 885 N N . VAL B 1 18 ? -7.953 9.977 -3.404 1 98.38 18 VAL B N 1
ATOM 886 C CA . VAL B 1 18 ? -7.898 11.438 -3.432 1 98.38 18 VAL B CA 1
ATOM 887 C C . VAL B 1 18 ? -6.664 11.898 -4.203 1 98.38 18 VAL B C 1
ATOM 889 O O . VAL B 1 18 ? -5.605 11.266 -4.125 1 98.38 18 VAL B O 1
ATOM 892 N N . SER B 1 19 ? -6.906 12.883 -4.953 1 98.38 19 SER B N 1
ATOM 893 C CA . SER B 1 19 ? -5.832 13.523 -5.703 1 98.38 19 SER B CA 1
ATOM 894 C C . SER B 1 19 ? -5.828 15.031 -5.48 1 98.38 19 SER B C 1
ATOM 896 O O . SER B 1 19 ? -6.879 15.672 -5.523 1 98.38 19 SER B O 1
ATOM 898 N N . PHE B 1 20 ? -4.625 15.539 -5.227 1 98.06 20 PHE B N 1
ATOM 899 C CA . PHE B 1 20 ? -4.527 16.984 -5.086 1 98.06 20 PHE B CA 1
ATOM 900 C C . PHE B 1 20 ? -3.176 17.484 -5.586 1 98.06 20 PHE B C 1
ATOM 902 O O . PHE B 1 20 ? -2.229 16.719 -5.715 1 98.06 20 PHE B O 1
ATOM 909 N N . VAL B 1 21 ? -3.152 18.766 -5.855 1 95.5 21 VAL B N 1
ATOM 910 C CA . VAL B 1 21 ? -1.936 19.391 -6.363 1 95.5 21 VAL B CA 1
ATOM 911 C C . VAL B 1 21 ? -1.234 20.141 -5.238 1 95.5 21 VAL B C 1
ATOM 913 O O . VAL B 1 21 ? -1.836 21 -4.594 1 95.5 21 VAL B O 1
ATOM 916 N N . GLY B 1 22 ? -0.018 19.734 -5.027 1 90.56 22 GLY B N 1
ATOM 917 C CA . GLY B 1 22 ? 0.834 20.531 -4.148 1 90.56 22 GLY B CA 1
ATOM 918 C C . GLY B 1 22 ? 1.599 21.609 -4.875 1 90.56 22 GLY B C 1
ATOM 919 O O . GLY B 1 22 ? 1.302 21.922 -6.031 1 90.56 22 GLY B O 1
ATOM 920 N N . LYS B 1 23 ? 2.516 22.203 -4.242 1 89.69 23 LYS B N 1
ATOM 921 C CA . LYS B 1 23 ? 3.305 23.281 -4.828 1 89.69 23 LYS B CA 1
ATOM 922 C C . LYS B 1 23 ? 4.141 22.766 -6 1 89.69 23 LYS B C 1
ATOM 924 O O . LYS B 1 23 ? 4.199 23.422 -7.051 1 89.69 23 LYS B O 1
ATOM 929 N N . ASN B 1 24 ? 4.637 21.516 -5.785 1 91.62 24 ASN B N 1
ATOM 930 C CA . ASN B 1 24 ? 5.594 21.031 -6.777 1 91.62 24 ASN B CA 1
ATOM 931 C C . ASN B 1 24 ? 5.094 19.766 -7.469 1 91.62 24 ASN B C 1
ATOM 933 O O . ASN B 1 24 ? 5.562 19.422 -8.555 1 91.62 24 ASN B O 1
ATOM 937 N N . GLU B 1 25 ? 4.238 19 -6.777 1 91.12 25 GLU B N 1
ATOM 938 C CA . GLU B 1 25 ? 3.84 17.734 -7.379 1 91.12 25 GLU B CA 1
ATOM 939 C C . GLU B 1 25 ? 2.381 17.406 -7.07 1 91.12 25 GLU B C 1
ATOM 941 O O . GLU B 1 25 ? 1.76 18.062 -6.227 1 91.12 25 GLU B O 1
ATOM 946 N N . ARG B 1 26 ? 1.948 16.531 -7.918 1 95.31 26 ARG B N 1
ATOM 947 C CA . ARG B 1 26 ? 0.615 15.977 -7.715 1 95.31 26 ARG B CA 1
ATOM 948 C C . ARG B 1 26 ? 0.665 14.758 -6.797 1 95.31 26 ARG B C 1
ATOM 950 O O . ARG B 1 26 ? 1.561 13.922 -6.914 1 95.31 26 ARG B O 1
ATOM 957 N N . PHE B 1 27 ? -0.277 14.68 -5.824 1 97.56 27 PHE B N 1
ATOM 958 C CA . PHE B 1 27 ? -0.435 13.523 -4.953 1 97.56 27 PHE B CA 1
ATOM 959 C C . PHE B 1 27 ? -1.663 12.711 -5.348 1 97.56 27 PHE B C 1
ATOM 961 O O . PHE B 1 27 ? -2.76 13.258 -5.473 1 97.56 27 PHE B O 1
ATOM 968 N N . ASP B 1 28 ? -1.486 11.445 -5.633 1 98.25 28 ASP B N 1
ATOM 969 C CA . ASP B 1 28 ? -2.551 10.461 -5.805 1 98.25 28 ASP B CA 1
ATOM 970 C C . ASP B 1 28 ? -2.488 9.383 -4.719 1 98.25 28 ASP B C 1
ATOM 972 O O . ASP B 1 28 ? -1.553 8.586 -4.688 1 98.25 28 ASP B O 1
ATOM 976 N N . LEU B 1 29 ? -3.523 9.453 -3.869 1 98.38 29 LEU B N 1
ATOM 977 C CA . LEU B 1 29 ? -3.443 8.594 -2.695 1 98.38 29 LEU B CA 1
ATOM 978 C C . LEU B 1 29 ? -4.645 7.66 -2.623 1 98.38 29 LEU B C 1
ATOM 980 O O . LEU B 1 29 ? -5.742 8.016 -3.059 1 98.38 29 LEU B O 1
ATOM 984 N N . ALA B 1 30 ? -4.426 6.512 -2.16 1 98.5 30 ALA B N 1
ATOM 985 C CA . ALA B 1 30 ? -5.461 5.656 -1.585 1 98.5 30 ALA B CA 1
ATOM 986 C C . ALA B 1 30 ? -5.285 5.52 -0.076 1 98.5 30 ALA B C 1
ATOM 988 O O . ALA B 1 30 ? -4.207 5.156 0.4 1 98.5 30 ALA B O 1
ATOM 989 N N . ILE B 1 31 ? -6.297 5.895 0.673 1 98.44 31 ILE B N 1
ATOM 990 C CA . ILE B 1 31 ? -6.262 5.809 2.129 1 98.44 31 ILE B CA 1
ATOM 991 C C . ILE B 1 31 ? -7.273 4.777 2.611 1 98.44 31 ILE B C 1
ATOM 993 O O . ILE B 1 31 ? -8.484 4.984 2.5 1 98.44 31 ILE B O 1
ATOM 997 N N . VAL B 1 32 ? -6.742 3.688 3.121 1 98 32 VAL B N 1
ATOM 998 C CA . VAL B 1 32 ? -7.602 2.615 3.615 1 98 32 VAL B CA 1
ATOM 999 C C . VAL B 1 32 ? -7.82 2.779 5.117 1 98 32 VAL B C 1
ATOM 1001 O O . VAL B 1 32 ? -6.863 2.789 5.895 1 98 32 VAL B O 1
ATOM 1004 N N . GLN B 1 33 ? -9.062 2.955 5.457 1 95.38 33 GLN B N 1
ATOM 1005 C CA . GLN B 1 33 ? -9.469 3.084 6.852 1 95.38 33 GLN B CA 1
ATOM 1006 C C . GLN B 1 33 ? -10.023 1.766 7.387 1 95.38 33 GLN B C 1
ATOM 1008 O O . GLN B 1 33 ? -10.969 1.208 6.828 1 95.38 33 GLN B O 1
ATOM 1013 N N . THR B 1 34 ? -9.391 1.253 8.352 1 92 34 THR B N 1
ATOM 1014 C CA . THR B 1 34 ? -9.797 0.007 8.992 1 92 34 THR B CA 1
ATOM 1015 C C . THR B 1 34 ? -9.508 0.052 10.492 1 92 34 THR B C 1
ATOM 1017 O O . THR B 1 34 ? -8.703 0.866 10.953 1 92 34 THR B O 1
ATOM 1020 N N . ASN B 1 35 ? -10.172 -0.818 11.242 1 90.19 35 ASN B N 1
ATOM 1021 C CA . ASN B 1 35 ? -9.93 -0.901 12.68 1 90.19 35 ASN B CA 1
ATOM 1022 C C . ASN B 1 35 ? -8.781 -1.849 13 1 90.19 35 ASN B C 1
ATOM 1024 O O . ASN B 1 35 ? -8.43 -2.033 14.164 1 90.19 35 ASN B O 1
ATOM 1028 N N . ARG B 1 36 ? -8.102 -2.281 12.086 1 91.56 36 ARG B N 1
ATOM 1029 C CA . ARG B 1 36 ? -7.07 -3.295 12.289 1 91.56 36 ARG B CA 1
ATOM 1030 C C . ARG B 1 36 ? -5.793 -2.676 12.844 1 91.56 36 ARG B C 1
ATOM 1032 O O . ARG B 1 36 ? -5.008 -3.352 13.516 1 91.56 36 ARG B O 1
ATOM 1039 N N . PHE B 1 37 ? -5.547 -1.475 12.516 1 93 37 PHE B N 1
ATOM 1040 C CA . PHE B 1 37 ? -4.27 -0.871 12.875 1 93 37 PHE B CA 1
ATOM 1041 C C . PHE B 1 37 ? -4.445 0.146 13.992 1 93 37 PHE B C 1
ATOM 1043 O O . PHE B 1 37 ? -3.717 1.139 14.062 1 93 37 PHE B O 1
ATOM 1050 N N . TYR B 1 38 ? -5.469 -0.019 14.758 1 90.94 38 TYR B N 1
ATOM 1051 C CA . TYR B 1 38 ? -5.656 0.701 16.016 1 90.94 38 TYR B CA 1
ATOM 1052 C C . TYR B 1 38 ? -5.594 2.207 15.789 1 90.94 38 TYR B C 1
ATOM 1054 O O . TYR B 1 38 ? -4.844 2.91 16.469 1 90.94 38 TYR B O 1
ATOM 1062 N N . GLY B 1 39 ? -6.352 2.664 14.844 1 89.5 39 GLY B N 1
ATOM 1063 C CA . GLY B 1 39 ? -6.48 4.094 14.609 1 89.5 39 GLY B CA 1
ATOM 1064 C C . GLY B 1 39 ? -5.555 4.605 13.523 1 89.5 39 GLY B C 1
ATOM 1065 O O . GLY B 1 39 ? -5.645 5.766 13.117 1 89.5 39 GLY B O 1
ATOM 1066 N N . LYS B 1 40 ? -4.633 3.748 13.109 1 96.12 40 LYS B N 1
ATOM 1067 C CA . LYS B 1 40 ? -3.785 4.133 11.984 1 96.12 40 LYS B CA 1
ATOM 1068 C C . LYS B 1 40 ? -4.449 3.799 10.656 1 96.12 40 LYS B C 1
ATOM 1070 O O . LYS B 1 40 ? -5.363 2.975 10.602 1 96.12 40 LYS B O 1
ATOM 1075 N N . VAL B 1 41 ? -4.047 4.453 9.602 1 97.44 41 VAL B N 1
ATOM 1076 C CA . VAL B 1 41 ? -4.598 4.223 8.273 1 97.44 41 VAL B CA 1
ATOM 1077 C C . VAL B 1 41 ? -3.484 3.768 7.328 1 97.44 41 VAL B C 1
ATOM 1079 O O . VAL B 1 41 ? -2.307 4.047 7.566 1 97.44 41 VAL B O 1
ATOM 1082 N N . LEU B 1 42 ? -3.867 2.928 6.359 1 97.75 42 LEU B N 1
ATOM 1083 C CA . LEU B 1 42 ? -2.967 2.627 5.254 1 97.75 42 LEU B CA 1
ATOM 1084 C C . LEU B 1 42 ? -2.98 3.748 4.223 1 97.75 42 LEU B C 1
ATOM 1086 O O . LEU B 1 42 ? -4.031 4.07 3.662 1 97.75 42 LEU B O 1
ATOM 1090 N N . VAL B 1 43 ? -1.831 4.348 3.975 1 98.06 43 VAL B N 1
ATOM 1091 C CA . VAL B 1 43 ? -1.729 5.445 3.018 1 98.06 43 VAL B CA 1
ATOM 1092 C C . VAL B 1 43 ? -0.841 5.031 1.847 1 98.06 43 VAL B C 1
ATOM 1094 O O . VAL B 1 43 ? 0.372 4.875 2.004 1 98.06 43 VAL B O 1
ATOM 1097 N N . LEU B 1 44 ? -1.432 4.844 0.688 1 98.19 44 LEU B N 1
ATOM 1098 C CA . LEU B 1 44 ? -0.745 4.441 -0.534 1 98.19 44 LEU B CA 1
ATOM 1099 C C . LEU B 1 44 ? -0.554 5.633 -1.467 1 98.19 44 LEU B C 1
ATOM 1101 O O . LEU B 1 44 ? -1.494 6.395 -1.711 1 98.19 44 LEU B O 1
ATOM 1105 N N . ASP B 1 45 ? 0.64 5.836 -1.887 1 97.69 45 ASP B N 1
ATOM 1106 C CA . ASP B 1 45 ? 0.895 6.777 -2.973 1 97.69 45 ASP B CA 1
ATOM 1107 C C . ASP B 1 45 ? 0.792 6.09 -4.332 1 97.69 45 ASP B C 1
ATOM 1109 O O . ASP B 1 45 ? 1.677 5.32 -4.711 1 97.69 45 ASP B O 1
ATOM 1113 N N . LEU B 1 46 ? -0.204 6.395 -5.09 1 96.12 46 LEU B N 1
ATOM 1114 C CA . LEU B 1 46 ? -0.516 5.688 -6.328 1 96.12 46 LEU B CA 1
ATOM 1115 C C . LEU B 1 46 ? 0.44 6.102 -7.441 1 96.12 46 LEU B C 1
ATOM 1117 O O . LEU B 1 46 ? 0.529 5.422 -8.469 1 96.12 46 LEU B O 1
ATOM 1121 N N . GLN B 1 47 ? 1.194 7.145 -7.164 1 92.38 47 GLN B N 1
ATOM 1122 C CA . GLN B 1 47 ? 2.178 7.59 -8.148 1 92.38 47 GLN B CA 1
ATOM 1123 C C . GLN B 1 47 ? 3.518 6.887 -7.938 1 92.38 47 GLN B C 1
ATOM 1125 O O . GLN B 1 47 ? 4.195 6.539 -8.906 1 92.38 47 GLN B O 1
ATOM 1130 N N . SER B 1 48 ? 3.988 6.719 -6.77 1 89.38 48 SER B N 1
ATOM 1131 C CA . SER B 1 48 ? 5.324 6.203 -6.492 1 89.38 48 SER B CA 1
ATOM 1132 C C . SER B 1 48 ? 5.27 4.758 -6.012 1 89.38 48 SER B C 1
ATOM 1134 O O . SER B 1 48 ? 6.309 4.141 -5.758 1 89.38 48 SER B O 1
ATOM 1136 N N . ASN B 1 49 ? 4.09 4.086 -5.871 1 90.38 49 ASN B N 1
ATOM 1137 C CA . ASN B 1 49 ? 3.908 2.715 -5.406 1 90.38 49 ASN B CA 1
ATOM 1138 C C . ASN B 1 49 ? 4.465 2.521 -3.998 1 90.38 49 ASN B C 1
ATOM 1140 O O . ASN B 1 49 ? 5.113 1.514 -3.717 1 90.38 49 ASN B O 1
ATOM 1144 N N . ARG B 1 50 ? 4.539 3.477 -3.229 1 93.94 50 ARG B N 1
ATOM 1145 C CA . ARG B 1 50 ? 4.906 3.396 -1.819 1 93.94 50 ARG B CA 1
ATOM 1146 C C . ARG B 1 50 ? 3.676 3.473 -0.924 1 93.94 50 ARG B C 1
ATOM 1148 O O . ARG B 1 50 ? 2.67 4.086 -1.293 1 93.94 50 ARG B O 1
ATOM 1155 N N . TYR B 1 51 ? 3.836 2.846 0.246 1 97.38 51 TYR B N 1
ATOM 1156 C CA . TYR B 1 51 ? 2.768 2.98 1.229 1 97.38 51 TYR B CA 1
ATOM 1157 C C . TYR B 1 51 ? 3.32 2.92 2.646 1 97.38 51 TYR B C 1
ATOM 1159 O O . TYR B 1 51 ? 4.461 2.496 2.859 1 97.38 51 TYR B O 1
ATOM 1167 N N . ALA B 1 52 ? 2.453 3.396 3.586 1 96.56 52 ALA B N 1
ATOM 1168 C CA . ALA B 1 52 ? 2.76 3.297 5.012 1 96.56 52 ALA B CA 1
ATOM 1169 C C . ALA B 1 52 ? 1.483 3.225 5.844 1 96.56 52 ALA B C 1
ATOM 1171 O O . ALA B 1 52 ? 0.399 3.559 5.359 1 96.56 52 ALA B O 1
ATOM 1172 N N . ILE B 1 53 ? 1.643 2.623 6.961 1 96.88 53 ILE B N 1
ATOM 1173 C CA . ILE B 1 53 ? 0.61 2.703 7.988 1 96.88 53 ILE B CA 1
ATOM 1174 C C . ILE B 1 53 ? 0.872 3.906 8.891 1 96.88 53 ILE B C 1
ATOM 1176 O O . ILE B 1 53 ? 1.886 3.957 9.586 1 96.88 53 ILE B O 1
ATOM 1180 N N . ILE B 1 54 ? -0.029 4.852 8.875 1 97 54 ILE B N 1
ATOM 1181 C CA . ILE B 1 54 ? 0.287 6.16 9.438 1 97 54 ILE B CA 1
ATOM 1182 C C . ILE B 1 54 ? -0.755 6.535 10.492 1 97 54 ILE B C 1
ATOM 1184 O O . ILE B 1 54 ? -1.959 6.422 10.25 1 97 54 ILE B O 1
ATOM 1188 N N . GLY B 1 55 ? -0.31 6.801 11.617 1 96.5 55 GLY B N 1
ATOM 1189 C CA . GLY B 1 55 ? -1.085 7.441 12.664 1 96.5 55 GLY B CA 1
ATOM 1190 C C . GLY B 1 55 ? -0.528 8.789 13.078 1 96.5 55 GLY B C 1
ATOM 1191 O O . GLY B 1 55 ? 0.438 9.281 12.484 1 96.5 55 GLY B O 1
ATOM 1192 N N . PRO B 1 56 ? -1.15 9.422 14.055 1 95.19 56 PRO B N 1
ATOM 1193 C CA . PRO B 1 56 ? -0.717 10.758 14.477 1 95.19 56 PRO B CA 1
ATOM 1194 C C . PRO B 1 56 ? 0.742 10.789 14.922 1 95.19 56 PRO B C 1
ATOM 1196 O O . PRO B 1 56 ? 1.453 11.758 14.664 1 95.19 56 PRO B O 1
ATOM 1199 N N . ASP B 1 57 ? 1.154 9.758 15.57 1 96.19 57 ASP B N 1
ATOM 1200 C CA . ASP B 1 57 ? 2.523 9.727 16.078 1 96.19 57 ASP B CA 1
ATOM 1201 C C . ASP B 1 57 ? 3.531 9.656 14.938 1 96.19 57 ASP B C 1
ATOM 1203 O O . ASP B 1 57 ? 4.633 10.203 15.039 1 96.19 57 ASP B O 1
ATOM 1207 N N . ASP B 1 58 ? 3.199 9.039 13.859 1 96.75 58 ASP B N 1
ATOM 1208 C CA . ASP B 1 58 ? 4.086 8.938 12.703 1 96.75 58 ASP B CA 1
ATOM 1209 C C . ASP B 1 58 ? 4.262 10.289 12.023 1 96.75 58 ASP B C 1
ATOM 1211 O O . ASP B 1 58 ? 5.324 10.578 11.469 1 96.75 58 ASP B O 1
ATOM 1215 N N . LEU B 1 59 ? 3.223 11.102 12.086 1 96.44 59 LEU B N 1
ATOM 1216 C CA . LEU B 1 59 ? 3.275 12.414 11.453 1 96.44 59 LEU B CA 1
ATOM 1217 C C . LEU B 1 59 ? 4.191 13.352 12.234 1 96.44 59 LEU B C 1
ATOM 1219 O O . LEU B 1 59 ? 4.715 14.32 11.672 1 96.44 59 LEU B O 1
ATOM 1223 N N . GLN B 1 60 ? 4.414 13.008 13.484 1 96 60 GLN B N 1
ATOM 1224 C CA . GLN B 1 60 ? 5.242 13.859 14.328 1 96 60 GLN B CA 1
ATOM 1225 C C . GLN B 1 60 ? 6.715 13.469 14.227 1 96 60 GLN B C 1
ATOM 1227 O O . GLN B 1 60 ? 7.59 14.219 14.672 1 96 60 GLN B O 1
ATOM 1232 N N . GLU B 1 61 ? 6.969 12.344 13.727 1 96.62 61 GLU B N 1
ATOM 1233 C CA . GLU B 1 61 ? 8.344 11.867 13.609 1 96.62 61 GLU B CA 1
ATOM 1234 C C . GLU B 1 61 ? 9.078 12.594 12.484 1 96.62 61 GLU B C 1
ATOM 1236 O O . GLU B 1 61 ? 8.719 12.469 11.312 1 96.62 61 GLU B O 1
ATOM 1241 N N . SER B 1 62 ? 10.047 13.258 12.852 1 96.19 62 SER B N 1
ATOM 1242 C CA . SER B 1 62 ? 10.836 14.023 11.883 1 96.19 62 SER B CA 1
ATOM 1243 C C . SER B 1 62 ? 11.391 13.117 10.797 1 96.19 62 SER B C 1
ATOM 1245 O O . SER B 1 62 ? 11.953 12.055 11.086 1 96.19 62 SER B O 1
ATOM 1247 N N . GLY B 1 63 ? 11.18 13.508 9.539 1 97.69 63 GLY B N 1
ATOM 1248 C CA . GLY B 1 63 ? 11.781 12.828 8.406 1 97.69 63 GLY B CA 1
ATOM 1249 C C . GLY B 1 63 ? 11.023 11.578 7.984 1 97.69 63 GLY B C 1
ATOM 1250 O O . GLY B 1 63 ? 11.336 10.977 6.957 1 97.69 63 GLY B O 1
ATOM 1251 N N . TYR B 1 64 ? 10.023 11.203 8.742 1 97.94 64 TYR B N 1
ATOM 1252 C CA . TYR B 1 64 ? 9.344 9.938 8.484 1 97.94 64 TYR B CA 1
ATOM 1253 C C . TYR B 1 64 ? 8.641 9.953 7.137 1 97.94 64 TYR B C 1
ATOM 1255 O O . TYR B 1 64 ? 8.836 9.062 6.312 1 97.94 64 TYR B O 1
ATOM 1263 N N . ILE B 1 65 ? 7.871 10.984 6.855 1 97.75 65 ILE B N 1
ATOM 1264 C CA . ILE B 1 65 ? 7.121 11.086 5.609 1 97.75 65 ILE B CA 1
ATOM 1265 C C . ILE B 1 65 ? 8.086 11.203 4.434 1 97.75 65 ILE B C 1
ATOM 1267 O O . ILE B 1 65 ? 7.883 10.578 3.389 1 97.75 65 ILE B O 1
ATOM 1271 N N . GLU B 1 66 ? 9.156 11.977 4.656 1 98.44 66 GLU B N 1
ATOM 1272 C CA . GLU B 1 66 ? 10.18 12.117 3.623 1 98.44 66 GLU B CA 1
ATOM 1273 C C . GLU B 1 66 ? 10.758 10.766 3.23 1 98.44 66 GLU B C 1
ATOM 1275 O O . GLU B 1 66 ? 10.922 10.477 2.045 1 98.44 66 GLU B O 1
ATOM 1280 N N . HIS B 1 67 ? 10.961 10.031 4.234 1 97.5 67 HIS B N 1
ATOM 1281 C CA . HIS B 1 67 ? 11.641 8.758 4.02 1 97.5 67 HIS B CA 1
ATOM 1282 C C . HIS B 1 67 ? 10.703 7.738 3.375 1 97.5 67 HIS B C 1
ATOM 1284 O O . HIS B 1 67 ? 11.039 7.148 2.344 1 97.5 67 HIS B O 1
ATOM 1290 N N . VAL B 1 68 ? 9.57 7.602 3.902 1 96.31 68 VAL B N 1
ATOM 1291 C CA . VAL B 1 68 ? 8.672 6.527 3.484 1 96.31 68 VAL B CA 1
ATOM 1292 C C . VAL B 1 68 ? 8.211 6.77 2.051 1 96.31 68 VAL B C 1
ATOM 1294 O O . VAL B 1 68 ? 8.102 5.832 1.258 1 96.31 68 VAL B O 1
ATOM 1297 N N . TYR B 1 69 ? 8.031 8.016 1.685 1 97 69 TYR B N 1
ATOM 1298 C CA . TYR B 1 69 ? 7.477 8.305 0.367 1 97 69 TYR B CA 1
ATOM 1299 C C . TYR B 1 69 ? 8.547 8.875 -0.56 1 97 69 TYR B C 1
ATOM 1301 O O . TYR B 1 69 ? 8.258 9.227 -1.704 1 97 69 TYR B O 1
ATOM 1309 N N . ASN B 1 70 ? 9.742 8.938 -0.053 1 96.69 70 ASN B N 1
ATOM 1310 C CA . ASN B 1 70 ? 10.859 9.469 -0.827 1 96.69 70 ASN B CA 1
ATOM 1311 C C . ASN B 1 70 ? 10.547 10.852 -1.378 1 96.69 70 ASN B C 1
ATOM 1313 O O . ASN B 1 70 ? 10.664 11.094 -2.582 1 96.69 70 ASN B O 1
ATOM 1317 N N . LEU B 1 71 ? 10.242 11.734 -0.476 1 97.19 71 LEU B N 1
ATOM 1318 C CA . LEU B 1 71 ? 9.898 13.117 -0.803 1 97.19 71 LEU B CA 1
ATOM 1319 C C . LEU B 1 71 ? 10.922 14.078 -0.209 1 97.19 71 LEU B C 1
ATOM 1321 O O . LEU B 1 71 ? 11.555 13.773 0.804 1 97.19 71 LEU B O 1
ATOM 1325 N N . ASN B 1 72 ? 11.086 15.164 -0.923 1 97 72 ASN B N 1
ATOM 1326 C CA . ASN B 1 72 ? 11.82 16.219 -0.249 1 97 72 ASN B CA 1
ATOM 1327 C C . ASN B 1 72 ? 11.008 16.844 0.882 1 97 72 ASN B C 1
ATOM 1329 O O . ASN B 1 72 ? 9.82 16.547 1.03 1 97 72 ASN B O 1
ATOM 1333 N N . GLU B 1 73 ? 11.633 17.641 1.66 1 96.69 73 GLU B N 1
ATOM 1334 C CA . GLU B 1 73 ? 11.008 18.188 2.859 1 96.69 73 GLU B CA 1
ATOM 1335 C C . GLU B 1 73 ? 9.758 18.984 2.51 1 96.69 73 GLU B C 1
ATOM 1337 O O . GLU B 1 73 ? 8.734 18.875 3.186 1 96.69 73 GLU B O 1
ATOM 1342 N N . GLU B 1 74 ? 9.844 19.797 1.459 1 96.62 74 GLU B N 1
ATOM 1343 C CA . GLU B 1 74 ? 8.719 20.656 1.08 1 96.62 74 GLU B CA 1
ATOM 1344 C C . GLU B 1 74 ? 7.5 19.828 0.695 1 96.62 74 GLU B C 1
ATOM 1346 O O . GLU B 1 74 ? 6.395 20.062 1.189 1 96.62 74 GLU B O 1
ATOM 1351 N N . ASP B 1 75 ? 7.66 18.844 -0.187 1 96.56 75 ASP B N 1
ATOM 1352 C CA . ASP B 1 75 ? 6.559 18 -0.621 1 96.56 75 ASP B CA 1
ATOM 1353 C C . ASP B 1 75 ? 6.051 17.125 0.528 1 96.56 75 ASP B C 1
ATOM 1355 O O . ASP B 1 75 ? 4.844 16.891 0.648 1 96.56 75 ASP B O 1
ATOM 1359 N N . ALA B 1 76 ? 6.988 16.719 1.382 1 97.12 76 ALA B N 1
ATOM 1360 C CA . ALA B 1 76 ? 6.602 15.922 2.539 1 97.12 76 ALA B CA 1
ATOM 1361 C C . ALA B 1 76 ? 5.719 16.719 3.492 1 97.12 76 ALA B C 1
ATOM 1363 O O . ALA B 1 76 ? 4.773 16.188 4.07 1 97.12 76 ALA B O 1
ATOM 1364 N N . ASN B 1 77 ? 6.047 17.969 3.662 1 96.38 77 ASN B N 1
ATOM 1365 C CA . ASN B 1 77 ? 5.246 18.828 4.535 1 96.38 77 ASN B CA 1
ATOM 1366 C C . ASN B 1 77 ? 3.834 19.016 3.994 1 96.38 77 ASN B C 1
ATOM 1368 O O . ASN B 1 77 ? 2.873 19.094 4.762 1 96.38 77 ASN B O 1
ATOM 1372 N N . GLU B 1 78 ? 3.783 19.109 2.662 1 96.12 78 GLU B N 1
ATOM 1373 C CA . GLU B 1 78 ? 2.463 19.203 2.045 1 96.12 78 GLU B CA 1
ATOM 1374 C C . GLU B 1 78 ? 1.63 17.953 2.311 1 96.12 78 GLU B C 1
ATOM 1376 O O . GLU B 1 78 ? 0.463 18.047 2.695 1 96.12 78 GLU B O 1
ATOM 1381 N N . LEU B 1 79 ? 2.264 16.844 2.109 1 96.88 79 LEU B N 1
ATOM 1382 C CA . LEU B 1 79 ? 1.562 15.586 2.361 1 96.88 79 LEU B CA 1
ATOM 1383 C C . LEU B 1 79 ? 1.227 15.438 3.842 1 96.88 79 LEU B C 1
ATOM 1385 O O . LEU B 1 79 ? 0.113 15.047 4.195 1 96.88 79 LEU B O 1
ATOM 1389 N N . ARG B 1 80 ? 2.154 15.773 4.672 1 96.94 80 ARG B N 1
ATOM 1390 C CA . ARG B 1 80 ? 1.96 15.703 6.113 1 96.94 80 ARG B CA 1
ATOM 1391 C C . ARG B 1 80 ? 0.758 16.531 6.547 1 96.94 80 ARG B C 1
ATOM 1393 O O . ARG B 1 80 ? -0.065 16.078 7.344 1 96.94 80 ARG B O 1
ATOM 1400 N N . SER B 1 81 ? 0.725 17.703 6.062 1 95.81 81 SER B N 1
ATOM 1401 C CA . SER B 1 81 ? -0.379 18.594 6.398 1 95.81 81 SER B CA 1
ATOM 1402 C C . SER B 1 81 ? -1.723 17.984 6.023 1 95.81 81 SER B C 1
ATOM 1404 O O . SER B 1 81 ? -2.676 18.031 6.801 1 95.81 81 SER B O 1
ATOM 1406 N N . PHE B 1 82 ? -1.765 17.406 4.918 1 97.38 82 PHE B N 1
ATOM 1407 C CA . PHE B 1 82 ? -2.994 16.75 4.477 1 97.38 82 PHE B CA 1
ATOM 1408 C C . PHE B 1 82 ? -3.342 15.578 5.383 1 97.38 82 PHE B C 1
ATOM 1410 O O . PHE B 1 82 ? -4.488 15.438 5.809 1 97.38 82 PHE B O 1
ATOM 1417 N N . LEU B 1 83 ? -2.34 14.773 5.645 1 97.25 83 LEU B N 1
ATOM 1418 C CA . LEU B 1 83 ? -2.58 13.57 6.43 1 97.25 83 LEU B CA 1
ATOM 1419 C C . LEU B 1 83 ? -2.979 13.922 7.855 1 97.25 83 LEU B C 1
ATOM 1421 O O . LEU B 1 83 ? -3.709 13.164 8.508 1 97.25 83 LEU B O 1
ATOM 1425 N N . HIS B 1 84 ? -2.553 15.086 8.328 1 96.06 84 HIS B N 1
ATOM 1426 C CA . HIS B 1 84 ? -2.969 15.547 9.648 1 96.06 84 HIS B CA 1
ATOM 1427 C C . HIS B 1 84 ? -4.48 15.719 9.727 1 96.06 84 HIS B C 1
ATOM 1429 O O . HIS B 1 84 ? -5.082 15.531 10.781 1 96.06 84 HIS B O 1
ATOM 1435 N N . GLU B 1 85 ? -5.031 16.031 8.609 1 95.19 85 GLU B N 1
ATOM 1436 C CA . GLU B 1 85 ? -6.477 16.234 8.555 1 95.19 85 GLU B CA 1
ATOM 1437 C C . GLU B 1 85 ? -7.223 14.898 8.641 1 95.19 85 GLU B C 1
ATOM 1439 O O . GLU B 1 85 ? -8.422 14.875 8.914 1 95.19 85 GLU B O 1
ATOM 1444 N N . ILE B 1 86 ? -6.574 13.852 8.422 1 94.81 86 ILE B N 1
ATOM 1445 C CA . ILE B 1 86 ? -7.199 12.539 8.359 1 94.81 86 ILE B CA 1
ATOM 1446 C C . ILE B 1 86 ? -6.969 11.797 9.68 1 94.81 86 ILE B C 1
ATOM 1448 O O . ILE B 1 86 ? -7.902 11.227 10.25 1 94.81 86 ILE B O 1
ATOM 1452 N N . VAL B 1 87 ? -5.773 11.727 10.094 1 93.06 87 VAL B N 1
ATOM 1453 C CA . VAL B 1 87 ? -5.461 10.914 11.266 1 93.06 87 VAL B CA 1
ATOM 1454 C C . VAL B 1 87 ? -5.27 11.82 12.484 1 93.06 87 VAL B C 1
ATOM 1456 O O . VAL B 1 87 ? -5.074 11.344 13.602 1 93.06 87 VAL B O 1
ATOM 1459 N N . GLY B 1 88 ? -5.137 13.133 12.227 1 76.5 88 GLY B N 1
ATOM 1460 C CA . GLY B 1 88 ? -4.902 14.031 13.344 1 76.5 88 GLY B CA 1
ATOM 1461 C C . GLY B 1 88 ? -6.16 14.352 14.133 1 76.5 88 GLY B C 1
ATOM 1462 O O . GLY B 1 88 ? -7.273 14.07 13.672 1 76.5 88 GLY B O 1
#

Nearest PDB structures (foldseek):
  6iy0-assembly3_E  TM=9.334E-01  e=3.676E-10  Staphylococcus aureus subsp. aureus Mu50
  8xfu-assembly1_C  TM=9.208E-01  e=7.641E-10  Staphylococcus aureus subsp. aureus Mu50
  6iy0-assembly2_D  TM=9.301E-01  e=2.966E-08  Staphylococcus aureus subsp. aureus Mu50
  6iy0-assembly1_A  TM=9.443E-01  e=5.886E-07  Staphylococcus aureus subsp. aureus Mu50
  8f3d-assembly1_H  TM=5.021E-01  e=2.313E+00  Leishmania tarentolae

pLDDT: mean 95.17, std 5.01, range [62.81, 98.5]

Organism: NCBI:txid1325335

Solvent-accessible surface area (backbone atoms only — not comparable to full-atom values): 9731 Å² total; per-residue (Å²): 132,94,76,54,66,77,44,78,46,74,43,83,28,39,34,36,40,38,25,34,56,55,97,86,48,75,47,40,35,40,36,39,45,47,78,84,56,77,71,22,28,41,42,31,33,73,77,77,52,28,41,45,78,41,33,54,70,51,71,68,39,83,64,41,57,22,59,63,64,70,37,54,68,70,61,23,49,54,51,45,58,55,48,41,73,70,50,89,133,96,76,53,66,76,46,79,46,74,43,82,28,40,33,35,40,37,26,36,54,55,97,87,48,75,46,39,35,41,38,39,47,47,79,82,56,77,70,23,29,40,42,32,33,73,77,77,51,29,40,48,79,42,32,52,70,52,72,68,39,83,64,42,57,22,58,64,63,70,36,55,66,71,60,24,49,53,52,45,57,54,48,42,72,70,49,87